Protein AF-A0AAE4AWK4-F1 (afdb_monomer_lite)

Secondary structure (DSSP, 8-state):
-HHHHHHHHHHHHHHHHHHHHHHHHHHHHHHHTT--HHHHHHHHHHHHHHHHHHHHHHHHHHHTT---HHHHHHHHHHHHHHHHHHHHHS-SSHHHHHHHTHHHHHHHHHHHHHHH--------------------------PPPP-------PPP-PPPP-----------

Foldseek 3Di:
DVVVVVVVVVLCVLQVVLLVLLLVLQLVLCVVVPDDSVVSNVRSCVLPVLLLVLLLVLVVCVVVVHDSVVSVVSNVVSLVSSLVSQQVPFDPDPVRSVVSSVSSVSNNVSSNVVSVPDDPPPPDPDDPPPPDDDDDDPDPPPDDDDDDDDDDDDPDDDDDDDDDDDDDDDDD

InterPro domains:
  IPR021235 Protein of unknown function DUF2637 [PF10935] (6-121)

pLDDT: mean 80.57, std 21.76, range [37.69, 98.5]

Structure (mmCIF, N/CA/C/O backbone):
data_AF-A0AAE4AWK4-F1
#
_entry.id   AF-A0AAE4AWK4-F1
#
loop_
_atom_site.group_PDB
_atom_site.id
_atom_site.type_symbol
_atom_site.label_atom_id
_atom_site.label_alt_id
_atom_site.label_comp_id
_atom_site.label_asym_id
_atom_site.label_entity_id
_atom_site.label_seq_id
_atom_site.pdbx_PDB_ins_code
_atom_site.Cartn_x
_atom_site.Cartn_y
_atom_site.Cartn_z
_atom_site.occupancy
_atom_site.B_iso_or_equiv
_atom_site.auth_seq_id
_atom_site.auth_comp_id
_atom_site.auth_asym_id
_atom_site.auth_atom_id
_atom_site.pdbx_PDB_model_num
ATOM 1 N N . MET A 1 1 ? -26.047 16.283 -0.199 1.00 81.12 1 MET A N 1
ATOM 2 C CA . MET A 1 1 ? -26.068 15.006 -0.954 1.00 81.12 1 MET A CA 1
ATOM 3 C C . MET A 1 1 ? -25.174 15.042 -2.192 1.00 81.12 1 MET A C 1
ATOM 5 O O . MET A 1 1 ? -24.309 14.183 -2.288 1.00 81.12 1 MET A O 1
ATOM 9 N N . ILE A 1 2 ? -25.318 16.026 -3.095 1.00 93.62 2 ILE A N 1
ATOM 10 C CA . ILE A 1 2 ? -24.499 16.138 -4.325 1.00 93.62 2 ILE A CA 1
ATOM 11 C C . ILE A 1 2 ? -22.996 16.207 -4.017 1.00 93.62 2 ILE A C 1
ATOM 13 O O . ILE A 1 2 ? -22.216 15.467 -4.603 1.00 93.62 2 ILE A O 1
ATOM 17 N N . GLU A 1 3 ? -22.592 17.026 -3.045 1.00 93.19 3 GLU A N 1
ATOM 18 C CA . GLU A 1 3 ? -21.185 17.153 -2.646 1.00 93.19 3 GLU A CA 1
ATOM 19 C C . GLU A 1 3 ? -20.591 15.832 -2.125 1.00 93.19 3 GLU A C 1
ATOM 21 O O . GLU A 1 3 ? -19.479 15.462 -2.489 1.00 93.19 3 GLU A O 1
ATOM 26 N N . SER A 1 4 ? -21.340 15.080 -1.315 1.00 89.69 4 SER A N 1
ATOM 27 C CA . SER A 1 4 ? -20.908 13.775 -0.795 1.00 89.69 4 SER A CA 1
ATOM 28 C C . SER A 1 4 ? -20.761 12.738 -1.909 1.00 89.69 4 SER A C 1
ATOM 30 O O . SER A 1 4 ? -19.787 11.988 -1.919 1.00 89.69 4 SER A O 1
ATOM 32 N N . ALA A 1 5 ? -21.697 12.720 -2.863 1.00 90.38 5 ALA A N 1
ATOM 33 C CA . ALA A 1 5 ? -21.621 11.854 -4.034 1.00 90.38 5 ALA A CA 1
ATOM 34 C C . ALA A 1 5 ? -20.422 12.221 -4.919 1.00 90.38 5 ALA A C 1
ATOM 36 O O . ALA A 1 5 ? -19.657 11.342 -5.300 1.00 90.38 5 ALA A O 1
ATOM 37 N N . ALA A 1 6 ? -20.201 13.514 -5.175 1.00 94.12 6 ALA A N 1
ATOM 38 C CA . ALA A 1 6 ? -19.051 13.994 -5.935 1.00 94.12 6 ALA A CA 1
ATOM 39 C C . ALA A 1 6 ? -17.723 13.610 -5.263 1.00 94.12 6 ALA A C 1
ATOM 41 O O . ALA A 1 6 ? -16.837 13.075 -5.923 1.00 94.12 6 ALA A O 1
ATOM 42 N N . ARG A 1 7 ? -17.601 13.799 -3.940 1.00 92.06 7 ARG A N 1
ATOM 43 C CA . ARG A 1 7 ? -16.425 13.356 -3.170 1.00 92.06 7 ARG A CA 1
ATOM 44 C C . ARG A 1 7 ? -16.201 11.852 -3.313 1.00 92.06 7 ARG A C 1
ATOM 46 O O . ARG A 1 7 ? -15.081 11.440 -3.589 1.00 92.06 7 ARG A O 1
ATOM 53 N N . LEU A 1 8 ? -17.246 11.038 -3.161 1.00 91.25 8 LEU A N 1
ATOM 54 C CA . LEU A 1 8 ? -17.133 9.586 -3.303 1.00 91.25 8 LEU A CA 1
ATOM 55 C C . LEU A 1 8 ? -16.686 9.188 -4.715 1.00 91.25 8 LEU A C 1
ATOM 57 O O . LEU A 1 8 ? -15.788 8.366 -4.850 1.00 91.25 8 LEU A O 1
ATOM 61 N N . LEU A 1 9 ? -17.261 9.799 -5.753 1.00 94.62 9 LEU A N 1
ATOM 62 C CA . LEU A 1 9 ? -16.878 9.548 -7.144 1.00 94.62 9 LEU A CA 1
ATOM 63 C C . LEU A 1 9 ? -15.416 9.912 -7.411 1.00 94.62 9 LEU A C 1
ATOM 65 O O . LEU A 1 9 ? -14.704 9.128 -8.029 1.00 94.62 9 LEU A O 1
ATOM 69 N N . ILE A 1 10 ? -14.948 11.057 -6.906 1.00 94.00 10 ILE A N 1
ATOM 70 C CA . ILE A 1 10 ? -13.544 11.472 -7.030 1.00 94.00 10 ILE A CA 1
ATOM 71 C C . ILE A 1 10 ? -12.623 10.457 -6.343 1.00 94.00 10 ILE A C 1
ATOM 73 O O . ILE A 1 10 ? -11.630 10.031 -6.929 1.00 94.00 10 ILE A O 1
ATOM 77 N N . LEU A 1 11 ? -12.961 10.034 -5.122 1.00 92.44 11 LEU A N 1
ATOM 78 C CA . LEU A 1 11 ? -12.173 9.052 -4.377 1.00 92.44 11 LEU A CA 1
ATOM 79 C C . LEU A 1 11 ? -12.149 7.685 -5.076 1.00 92.44 11 LEU A C 1
ATOM 81 O O . LEU A 1 11 ? -11.095 7.060 -5.137 1.00 92.44 11 LEU A O 1
ATOM 85 N N . LEU A 1 12 ? -13.274 7.242 -5.641 1.00 93.00 12 LEU A N 1
ATOM 86 C CA . LEU A 1 12 ? -13.346 6.007 -6.424 1.00 93.00 12 LEU A CA 1
ATOM 87 C C . LEU A 1 12 ? -12.534 6.101 -7.719 1.00 93.00 12 LEU A C 1
ATOM 89 O O . LEU A 1 12 ? -11.841 5.148 -8.057 1.00 93.00 12 LEU A O 1
ATOM 93 N N . ALA A 1 13 ? -12.574 7.237 -8.418 1.00 95.38 13 ALA A N 1
ATOM 94 C CA . ALA A 1 13 ? -11.812 7.440 -9.647 1.00 95.38 13 ALA A CA 1
ATOM 95 C C . ALA A 1 13 ? -10.299 7.451 -9.381 1.00 95.38 13 ALA A C 1
ATOM 97 O O . ALA A 1 13 ? -9.557 6.691 -10.001 1.00 95.38 13 ALA A O 1
ATOM 98 N N . ILE A 1 14 ? -9.844 8.260 -8.416 1.00 93.12 14 ILE A N 1
ATOM 99 C CA . ILE A 1 14 ? -8.430 8.313 -8.014 1.00 93.12 14 ILE A CA 1
ATOM 100 C C . ILE A 1 14 ? -7.981 6.939 -7.514 1.00 93.12 14 ILE A C 1
ATOM 102 O O . ILE A 1 14 ? -6.926 6.455 -7.908 1.00 93.12 14 ILE A O 1
ATOM 106 N N . GLY A 1 15 ? -8.795 6.293 -6.680 1.00 91.50 15 GLY A N 1
ATOM 107 C CA . GLY A 1 15 ? -8.484 4.991 -6.102 1.00 91.50 15 GLY A CA 1
ATOM 108 C C . GLY A 1 15 ? -8.420 3.859 -7.093 1.00 91.50 15 GLY A C 1
ATOM 109 O O . GLY A 1 15 ? -7.508 3.046 -7.011 1.00 91.50 15 GLY A O 1
ATOM 110 N N . GLY A 1 16 ? -9.365 3.818 -8.029 1.00 94.25 16 GLY A N 1
ATOM 111 C CA . GLY A 1 16 ? -9.383 2.823 -9.090 1.00 94.25 16 GLY A CA 1
ATOM 112 C C . GLY A 1 16 ? -8.136 2.926 -9.958 1.00 94.25 16 GLY A C 1
ATOM 113 O O . GLY A 1 16 ? -7.470 1.921 -10.175 1.00 94.25 16 GLY A O 1
ATOM 114 N N . MET A 1 17 ? -7.769 4.139 -10.385 1.00 96.06 17 MET A N 1
ATOM 115 C CA . MET A 1 17 ? -6.590 4.351 -11.232 1.00 96.06 17 MET A CA 1
ATOM 116 C C . MET A 1 17 ? -5.278 4.108 -10.480 1.00 96.06 17 MET A C 1
ATOM 118 O O . MET A 1 17 ? -4.414 3.383 -10.967 1.00 96.06 17 MET A O 1
ATOM 122 N N . ALA A 1 18 ? -5.132 4.681 -9.282 1.00 93.88 18 ALA A N 1
ATOM 123 C CA . ALA A 1 18 ? -3.931 4.513 -8.469 1.00 93.88 18 ALA A CA 1
ATOM 124 C C . ALA A 1 18 ? -3.750 3.056 -8.016 1.00 93.88 18 ALA A C 1
ATOM 126 O O . ALA A 1 18 ? -2.639 2.535 -8.050 1.00 93.88 18 ALA A O 1
ATOM 127 N N . GLY A 1 19 ? -4.848 2.387 -7.648 1.00 91.50 19 GLY A N 1
ATOM 128 C CA . GLY A 1 19 ? -4.865 0.965 -7.328 1.00 91.50 19 GLY A CA 1
ATOM 129 C C . GLY A 1 19 ? -4.498 0.107 -8.536 1.00 91.50 19 GLY A C 1
ATOM 130 O O . GLY A 1 19 ? -3.596 -0.712 -8.436 1.00 91.50 19 GLY A O 1
ATOM 131 N N . ALA A 1 20 ? -5.112 0.322 -9.703 1.00 95.56 20 ALA A N 1
ATOM 132 C CA . ALA A 1 20 ? -4.767 -0.433 -10.910 1.00 95.56 20 ALA A CA 1
ATOM 133 C C . ALA A 1 20 ? -3.271 -0.324 -11.251 1.00 95.56 20 ALA A C 1
ATOM 135 O O . ALA A 1 20 ? -2.633 -1.343 -11.509 1.00 95.56 20 ALA A O 1
ATOM 136 N N . ALA A 1 21 ? -2.697 0.880 -11.175 1.00 94.50 21 ALA A N 1
ATOM 137 C CA . ALA A 1 21 ? -1.266 1.089 -11.385 1.00 94.50 21 ALA A CA 1
ATOM 138 C C . ALA A 1 21 ? -0.406 0.366 -10.333 1.00 94.50 21 ALA A C 1
ATOM 140 O O . ALA A 1 21 ? 0.522 -0.347 -10.698 1.00 94.50 21 ALA A O 1
ATOM 141 N N . ALA A 1 22 ? -0.731 0.489 -9.039 1.00 92.44 22 ALA A N 1
ATOM 142 C CA . ALA A 1 22 ? 0.027 -0.168 -7.971 1.00 92.44 22 ALA A CA 1
ATOM 143 C C . ALA A 1 22 ? 0.054 -1.697 -8.130 1.00 92.44 22 ALA A C 1
ATOM 145 O O . ALA A 1 22 ? 1.121 -2.304 -8.085 1.00 92.44 22 ALA A O 1
ATOM 146 N N . PHE A 1 23 ? -1.101 -2.311 -8.398 1.00 95.44 23 PHE A N 1
ATOM 147 C CA . PHE A 1 23 ? -1.191 -3.758 -8.597 1.00 95.44 23 PHE A CA 1
ATOM 148 C C . PHE A 1 23 ? -0.446 -4.206 -9.861 1.00 95.44 23 PHE A C 1
ATOM 150 O O . PHE A 1 23 ? 0.238 -5.226 -9.823 1.00 95.44 23 PHE A O 1
ATOM 157 N N . THR A 1 24 ? -0.552 -3.441 -10.952 1.00 96.44 24 THR A N 1
ATOM 158 C CA . THR A 1 24 ? 0.108 -3.772 -12.226 1.00 96.44 24 THR A CA 1
ATOM 159 C C . THR A 1 24 ? 1.626 -3.709 -12.093 1.00 96.44 24 THR A C 1
ATOM 161 O O . THR A 1 24 ? 2.285 -4.655 -12.491 1.00 96.44 24 THR A O 1
ATOM 164 N N . HIS A 1 25 ? 2.188 -2.694 -11.431 1.00 95.44 25 HIS A N 1
ATOM 165 C CA . HIS A 1 25 ? 3.639 -2.625 -11.224 1.00 95.44 25 HIS A CA 1
ATOM 166 C C . HIS A 1 25 ? 4.164 -3.735 -10.296 1.00 95.44 25 HIS A C 1
ATOM 168 O O . HIS A 1 25 ? 5.235 -4.297 -10.490 1.00 95.44 25 HIS A O 1
ATOM 174 N N . VAL A 1 26 ? 3.420 -4.129 -9.258 1.00 96.19 26 VAL A N 1
ATOM 175 C CA . VAL A 1 26 ? 3.865 -5.276 -8.442 1.00 96.19 26 VAL A CA 1
ATOM 176 C C . VAL A 1 26 ? 3.826 -6.574 -9.258 1.00 96.19 26 VAL A C 1
ATOM 178 O O . VAL A 1 26 ? 4.725 -7.413 -9.126 1.00 96.19 26 VAL A O 1
ATOM 181 N N . HIS A 1 27 ? 2.806 -6.739 -10.102 1.00 97.75 27 HIS A N 1
ATOM 182 C CA . HIS A 1 27 ? 2.693 -7.861 -11.029 1.00 97.75 27 HIS A CA 1
ATOM 183 C C . HIS A 1 27 ? 3.855 -7.882 -12.031 1.00 97.75 27 HIS A C 1
ATOM 185 O O . HIS A 1 27 ? 4.582 -8.875 -12.099 1.00 97.75 27 HIS A O 1
ATOM 191 N N . ASP A 1 28 ? 4.055 -6.788 -12.759 1.00 97.12 28 ASP A N 1
ATOM 192 C CA . ASP A 1 28 ? 5.030 -6.671 -13.839 1.00 97.12 28 ASP A CA 1
ATOM 193 C C . ASP A 1 28 ? 6.450 -6.822 -13.297 1.00 97.12 28 ASP A C 1
ATOM 195 O O . ASP A 1 28 ? 7.220 -7.623 -13.830 1.00 97.12 28 ASP A O 1
ATOM 199 N N . LEU A 1 29 ? 6.768 -6.194 -12.158 1.00 96.56 29 LEU A N 1
ATOM 200 C CA . LEU A 1 29 ? 8.032 -6.423 -11.466 1.00 96.56 29 LEU A CA 1
ATOM 201 C C . LEU A 1 29 ? 8.226 -7.901 -11.100 1.00 96.56 29 LEU A C 1
ATOM 203 O O . LEU A 1 29 ? 9.313 -8.451 -11.286 1.00 96.56 29 LEU A O 1
ATOM 207 N N . THR A 1 30 ? 7.194 -8.559 -10.575 1.00 96.88 30 THR A N 1
ATOM 208 C CA . THR A 1 30 ? 7.270 -9.970 -10.174 1.00 96.88 30 THR A CA 1
ATOM 209 C C . THR A 1 30 ? 7.545 -10.877 -11.378 1.00 96.88 30 THR A C 1
ATOM 211 O O . THR A 1 30 ? 8.428 -11.738 -11.316 1.00 96.88 30 THR A O 1
ATOM 214 N N . VAL A 1 31 ? 6.835 -10.663 -12.487 1.00 97.62 31 VAL A N 1
ATOM 215 C CA . VAL A 1 31 ? 7.005 -11.424 -13.733 1.00 97.62 31 VAL A CA 1
ATOM 216 C C . VAL A 1 31 ? 8.364 -11.137 -14.375 1.00 97.62 31 VAL A C 1
ATOM 218 O O . VAL A 1 31 ? 9.054 -12.068 -14.794 1.00 97.62 31 VAL A O 1
ATOM 221 N N . ALA A 1 32 ? 8.815 -9.879 -14.363 1.00 96.69 32 ALA A N 1
ATOM 222 C CA . ALA A 1 32 ? 10.140 -9.481 -14.840 1.00 96.69 32 ALA A CA 1
ATOM 223 C C . ALA A 1 32 ? 11.283 -10.183 -14.083 1.00 96.69 32 ALA A C 1
ATOM 225 O O . ALA A 1 32 ? 12.370 -10.364 -14.631 1.00 96.69 32 ALA A O 1
ATOM 226 N N . HIS A 1 33 ? 11.031 -10.642 -12.852 1.00 96.00 33 HIS A N 1
ATOM 227 C CA . HIS A 1 33 ? 11.975 -11.403 -12.030 1.00 96.00 33 HIS A CA 1
ATOM 228 C C . HIS A 1 33 ? 11.763 -12.928 -12.096 1.00 96.00 33 HIS A C 1
ATOM 230 O O . HIS A 1 33 ? 12.208 -13.668 -11.216 1.00 96.00 33 HIS A O 1
ATOM 236 N N . GLY A 1 34 ? 11.118 -13.419 -13.158 1.00 95.62 34 GLY A N 1
ATOM 237 C CA . GLY A 1 34 ? 11.071 -14.842 -13.502 1.00 95.62 34 GLY A CA 1
ATOM 238 C C . GLY A 1 34 ? 9.954 -15.635 -12.828 1.00 95.62 34 GLY A C 1
ATOM 239 O O . GLY A 1 34 ? 9.968 -16.866 -12.880 1.00 95.62 34 GLY A O 1
ATOM 240 N N . GLN A 1 35 ? 8.989 -14.966 -12.196 1.00 97.69 35 GLN A N 1
ATOM 241 C CA . GLN A 1 35 ? 7.799 -15.634 -11.679 1.00 97.69 35 GLN A CA 1
ATOM 242 C C . GLN A 1 35 ? 6.734 -15.818 -12.776 1.00 97.69 35 GLN A C 1
ATOM 244 O O . GLN A 1 35 ? 6.626 -14.989 -13.679 1.00 97.69 35 GLN A O 1
ATOM 249 N N . PRO A 1 36 ? 5.909 -16.877 -12.700 1.00 97.50 36 PRO A N 1
ATOM 250 C CA . PRO A 1 36 ? 4.737 -17.029 -13.559 1.00 97.50 36 PRO A CA 1
ATOM 251 C C . PRO A 1 36 ? 3.739 -15.867 -13.417 1.00 97.50 36 PRO A C 1
ATOM 253 O O . PRO A 1 36 ? 3.564 -15.334 -12.326 1.00 97.50 36 PRO A O 1
ATOM 256 N N . ASP A 1 37 ? 2.999 -15.562 -14.485 1.00 97.62 37 ASP A N 1
ATOM 257 C CA . ASP A 1 37 ? 1.982 -14.490 -14.536 1.00 97.62 37 ASP A CA 1
ATOM 258 C C . ASP A 1 37 ? 0.972 -14.547 -13.371 1.00 97.62 37 ASP A C 1
ATOM 260 O O . ASP A 1 37 ? 0.770 -13.583 -12.632 1.00 97.62 37 ASP A O 1
ATOM 264 N N . TRP A 1 38 ? 0.428 -15.735 -13.090 1.00 98.12 38 TRP A N 1
ATOM 265 C CA . TRP A 1 38 ? -0.512 -15.914 -11.980 1.00 98.12 38 TRP A CA 1
ATOM 266 C C . TRP A 1 38 ? 0.121 -15.658 -10.598 1.00 98.12 38 TRP A C 1
ATOM 268 O O . TRP A 1 38 ? -0.573 -15.210 -9.683 1.00 98.12 38 TRP A O 1
ATOM 278 N N . ILE A 1 39 ? 1.428 -15.917 -10.439 1.00 97.81 39 ILE A N 1
ATOM 279 C CA . ILE A 1 39 ? 2.177 -15.579 -9.219 1.00 97.81 39 ILE A CA 1
ATOM 280 C C . ILE A 1 39 ? 2.372 -14.065 -9.126 1.00 97.81 39 ILE A C 1
ATOM 282 O O . ILE A 1 39 ? 2.273 -13.520 -8.029 1.00 97.81 39 ILE A O 1
ATOM 286 N N . GLY A 1 40 ? 2.585 -13.380 -10.254 1.00 97.88 40 GLY A N 1
ATOM 287 C CA . GLY A 1 40 ? 2.591 -11.918 -10.326 1.00 97.88 40 GLY A CA 1
ATOM 288 C C . GLY A 1 40 ? 1.335 -11.318 -9.703 1.00 97.88 40 GLY A C 1
ATOM 289 O O . GLY A 1 40 ? 1.418 -10.504 -8.781 1.00 97.88 40 GLY A O 1
ATOM 290 N N . TRP A 1 41 ? 0.166 -11.805 -10.122 1.00 97.94 41 TRP A N 1
ATOM 291 C CA . TRP A 1 41 ? -1.110 -11.335 -9.584 1.00 97.94 41 TRP A CA 1
ATOM 292 C C . TRP A 1 41 ? -1.294 -11.719 -8.116 1.00 97.94 41 TRP A C 1
ATOM 294 O O . TRP A 1 41 ? -1.757 -10.900 -7.321 1.00 97.94 41 TRP A O 1
ATOM 304 N N . ALA A 1 42 ? -0.898 -12.934 -7.727 1.00 98.12 42 ALA A N 1
ATOM 305 C CA . ALA A 1 42 ? -0.969 -13.371 -6.336 1.00 98.12 42 ALA A CA 1
ATOM 306 C C . ALA A 1 42 ? -0.112 -12.490 -5.409 1.00 98.12 42 ALA A C 1
ATOM 308 O O . ALA A 1 42 ? -0.582 -12.086 -4.344 1.00 98.12 42 ALA A O 1
ATOM 309 N N . ASN A 1 43 ? 1.110 -12.143 -5.824 1.00 97.75 43 ASN A N 1
ATOM 310 C CA . ASN A 1 43 ? 2.004 -11.267 -5.068 1.00 97.75 43 ASN A CA 1
ATOM 311 C C . ASN A 1 43 ? 1.467 -9.836 -4.988 1.00 97.75 43 ASN A C 1
ATOM 313 O O . ASN A 1 43 ? 1.470 -9.259 -3.900 1.00 97.75 43 ASN A O 1
ATOM 317 N N . ALA A 1 44 ? 0.951 -9.293 -6.096 1.00 97.25 44 ALA A N 1
ATOM 318 C CA . ALA A 1 44 ? 0.306 -7.981 -6.115 1.00 97.25 44 ALA A CA 1
ATOM 319 C C . ALA A 1 44 ? -0.852 -7.913 -5.112 1.00 97.25 44 ALA A C 1
ATOM 321 O O . ALA A 1 44 ? -0.883 -7.044 -4.242 1.00 97.25 44 ALA A O 1
ATOM 322 N N . VAL A 1 45 ? -1.757 -8.895 -5.153 1.00 97.62 45 VAL A N 1
ATOM 323 C CA . VAL A 1 45 ? -2.878 -8.992 -4.211 1.00 97.62 45 VAL A CA 1
ATOM 324 C C . VAL A 1 45 ? -2.387 -9.130 -2.769 1.00 97.62 45 VAL A C 1
ATOM 326 O O . VAL A 1 45 ? -2.893 -8.438 -1.885 1.00 97.62 45 VAL A O 1
ATOM 329 N N . ALA A 1 46 ? -1.404 -9.996 -2.515 1.00 97.94 46 ALA A N 1
ATOM 330 C CA . ALA A 1 46 ? -0.880 -10.221 -1.173 1.00 97.94 46 ALA A CA 1
ATOM 331 C C . ALA A 1 46 ? -0.264 -8.948 -0.578 1.00 97.94 46 ALA A C 1
ATOM 333 O O . ALA A 1 46 ? -0.549 -8.624 0.572 1.00 97.94 46 ALA A O 1
ATOM 334 N N . ILE A 1 47 ? 0.544 -8.215 -1.345 1.00 96.56 47 ILE A N 1
ATOM 335 C CA . ILE A 1 47 ? 1.224 -7.004 -0.871 1.00 96.56 47 ILE A CA 1
ATOM 336 C C . ILE A 1 47 ? 0.220 -5.871 -0.631 1.00 96.56 47 ILE A C 1
ATOM 338 O O . ILE A 1 47 ? 0.176 -5.300 0.464 1.00 96.56 47 ILE A O 1
ATOM 342 N N . GLU A 1 48 ? -0.625 -5.583 -1.621 1.00 96.31 48 GLU A N 1
ATOM 343 C CA . GLU A 1 48 ? -1.526 -4.429 -1.591 1.00 96.31 48 GLU A CA 1
ATOM 344 C C . GLU A 1 48 ? -2.675 -4.614 -0.589 1.00 96.31 48 GLU A C 1
ATOM 346 O O . GLU A 1 48 ? -2.973 -3.720 0.214 1.00 96.31 48 GLU A O 1
ATOM 351 N N . LEU A 1 49 ? -3.300 -5.801 -0.549 1.00 96.94 49 LEU A N 1
ATOM 352 C CA . LEU A 1 49 ? -4.371 -6.065 0.417 1.00 96.94 49 LEU A CA 1
ATOM 353 C C . LEU A 1 49 ? -3.843 -6.192 1.846 1.00 96.94 49 LEU A C 1
ATOM 355 O O . LEU A 1 49 ? -4.548 -5.808 2.783 1.00 96.94 49 LEU A O 1
ATOM 359 N N . MET A 1 50 ? -2.611 -6.675 2.041 1.00 98.12 50 MET A N 1
ATOM 360 C CA . MET A 1 50 ? -2.008 -6.718 3.371 1.00 98.12 50 MET A CA 1
ATOM 361 C C . MET A 1 50 ? -1.782 -5.308 3.924 1.00 98.12 50 MET A C 1
ATOM 363 O O . MET A 1 50 ? -2.079 -5.069 5.094 1.00 98.12 50 MET A O 1
ATOM 367 N N . ALA A 1 51 ? -1.354 -4.343 3.104 1.00 96.31 51 ALA A N 1
ATOM 368 C CA . ALA A 1 51 ? -1.250 -2.947 3.534 1.00 96.31 51 ALA A CA 1
ATOM 369 C C . ALA A 1 51 ? -2.610 -2.392 4.009 1.00 96.31 51 ALA A C 1
ATOM 371 O O . ALA A 1 51 ? -2.712 -1.809 5.094 1.00 96.31 51 ALA A O 1
ATOM 372 N N . ILE A 1 52 ? -3.688 -2.638 3.257 1.00 95.88 52 ILE A N 1
ATOM 373 C CA . ILE A 1 52 ? -5.043 -2.218 3.651 1.00 95.88 52 ILE A CA 1
ATOM 374 C C . ILE A 1 52 ? -5.472 -2.902 4.957 1.00 95.88 52 ILE A C 1
ATOM 376 O O . ILE A 1 52 ? -5.932 -2.235 5.890 1.00 95.88 52 ILE A O 1
ATOM 380 N N . TYR A 1 53 ? -5.296 -4.222 5.049 1.00 97.69 53 TYR A N 1
ATOM 381 C CA . TYR A 1 53 ? -5.634 -5.010 6.233 1.00 97.69 53 TYR A CA 1
ATOM 382 C C . TYR A 1 53 ? -4.895 -4.516 7.481 1.00 97.69 53 TYR A C 1
ATOM 384 O O . TYR A 1 53 ? -5.514 -4.303 8.524 1.00 97.69 53 TYR A O 1
ATOM 392 N N . LEU A 1 54 ? -3.589 -4.268 7.385 1.00 97.81 54 LEU A N 1
ATOM 393 C CA . LEU A 1 54 ? -2.788 -3.767 8.501 1.00 97.81 54 LEU A CA 1
ATOM 394 C C . LEU A 1 54 ? -3.244 -2.367 8.932 1.00 97.81 54 LEU A C 1
ATOM 396 O O . LEU A 1 54 ? -3.303 -2.088 10.130 1.00 97.81 54 LEU A O 1
ATOM 400 N N . GLY A 1 55 ? -3.652 -1.508 7.993 1.00 96.19 55 GLY A N 1
ATOM 401 C CA . GLY A 1 55 ? -4.301 -0.234 8.306 1.00 96.19 55 GLY A CA 1
ATOM 402 C C . GLY A 1 55 ? -5.598 -0.410 9.109 1.00 96.19 55 GLY A C 1
ATOM 403 O O . GLY A 1 55 ? -5.818 0.284 10.111 1.00 96.19 55 GLY A O 1
ATOM 404 N N . LEU A 1 56 ? -6.443 -1.370 8.716 1.00 96.50 56 LEU A N 1
ATOM 405 C CA . LEU A 1 56 ? -7.678 -1.709 9.432 1.00 96.50 56 LEU A CA 1
ATOM 406 C C . LEU A 1 56 ? -7.384 -2.274 10.828 1.00 96.50 56 LEU A C 1
ATOM 408 O O . LEU A 1 56 ? -8.033 -1.876 11.798 1.00 96.50 56 LEU A O 1
ATOM 412 N N . GLU A 1 57 ? -6.376 -3.133 10.954 1.00 97.38 57 GLU A N 1
ATOM 413 C CA . GLU A 1 57 ? -5.956 -3.724 12.225 1.00 97.38 57 GLU A CA 1
ATOM 414 C C . GLU A 1 57 ? -5.377 -2.666 13.177 1.00 97.38 57 GLU A C 1
ATOM 416 O O . GLU A 1 57 ? -5.713 -2.648 14.363 1.00 97.38 57 GLU A O 1
ATOM 421 N N . ILE A 1 58 ? -4.583 -1.709 12.680 1.00 96.75 58 ILE A N 1
ATOM 422 C CA . ILE A 1 58 ? -4.130 -0.553 13.474 1.00 96.75 58 ILE A CA 1
ATOM 423 C C . ILE A 1 58 ? -5.336 0.221 14.000 1.00 96.75 58 ILE A C 1
ATOM 425 O O . ILE A 1 58 ? -5.395 0.544 15.190 1.00 96.75 58 ILE A O 1
ATOM 429 N N . ARG A 1 59 ? -6.324 0.500 13.145 1.00 94.56 59 ARG A N 1
ATOM 430 C CA . ARG A 1 59 ? -7.547 1.196 13.557 1.00 94.56 59 ARG A CA 1
ATOM 431 C C . ARG A 1 59 ? -8.301 0.412 14.634 1.00 94.56 59 ARG A C 1
ATOM 433 O O . ARG A 1 59 ? -8.702 0.999 15.640 1.00 94.56 59 ARG A O 1
ATOM 440 N N . ALA A 1 60 ? -8.463 -0.898 14.459 1.00 95.19 60 ALA A N 1
ATOM 441 C CA . ALA A 1 60 ? -9.119 -1.771 15.427 1.00 95.19 60 ALA A CA 1
ATOM 442 C C . ALA A 1 60 ? -8.379 -1.802 16.775 1.00 95.19 60 ALA A C 1
ATOM 444 O O . ALA A 1 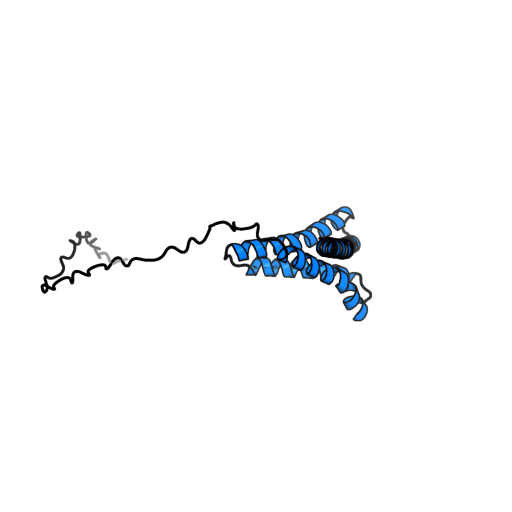60 ? -9.003 -1.681 17.829 1.00 95.19 60 ALA A O 1
ATOM 445 N N . ARG A 1 61 ? -7.045 -1.895 16.761 1.00 96.81 61 ARG A N 1
ATOM 446 C CA . ARG A 1 61 ? -6.209 -1.855 17.970 1.00 96.81 61 ARG A CA 1
ATOM 447 C C . ARG A 1 61 ? -6.293 -0.527 18.705 1.00 96.81 61 ARG A C 1
ATOM 449 O O . ARG A 1 61 ? -6.445 -0.550 19.921 1.00 96.81 61 ARG A O 1
ATOM 456 N N . ARG A 1 62 ? -6.265 0.605 17.990 1.00 95.19 62 ARG A N 1
ATOM 457 C CA . ARG A 1 62 ? -6.418 1.941 18.598 1.00 95.19 62 ARG A CA 1
ATOM 458 C C . ARG A 1 62 ? -7.762 2.084 19.309 1.00 95.19 62 ARG A C 1
ATOM 460 O O . ARG A 1 62 ? -7.784 2.575 20.429 1.00 95.19 62 ARG A O 1
ATOM 467 N N . ARG A 1 63 ? -8.856 1.594 18.711 1.00 95.12 63 ARG A N 1
ATOM 468 C CA . ARG A 1 63 ? -10.182 1.585 19.361 1.00 95.12 63 ARG A CA 1
ATOM 469 C C . ARG A 1 63 ? -10.233 0.710 20.615 1.00 95.12 63 ARG A C 1
ATOM 471 O O . ARG A 1 63 ? -10.956 1.034 21.543 1.00 95.12 63 ARG A O 1
ATOM 478 N N . ALA A 1 64 ? -9.463 -0.374 20.643 1.00 96.81 64 ALA A N 1
ATOM 479 C CA . ALA A 1 64 ? -9.390 -1.299 21.772 1.00 96.81 64 ALA A CA 1
ATOM 480 C C . ALA A 1 64 ? -8.291 -0.951 22.800 1.00 96.81 64 ALA A C 1
ATOM 482 O O . ALA A 1 64 ? -7.986 -1.779 23.653 1.00 96.81 64 ALA A O 1
ATOM 483 N N . GLY A 1 65 ? -7.620 0.205 22.688 1.00 96.81 65 GLY A N 1
ATOM 484 C CA . GLY A 1 65 ? -6.509 0.576 23.579 1.00 96.81 65 GLY A CA 1
ATOM 485 C C . GLY A 1 65 ? -5.275 -0.340 23.491 1.00 96.81 65 GLY A C 1
ATOM 486 O O . GLY A 1 65 ? -4.447 -0.357 24.399 1.00 96.81 65 GLY A O 1
ATOM 487 N N . ARG A 1 66 ? -5.129 -1.124 22.413 1.00 97.31 66 ARG A N 1
ATOM 488 C CA . ARG A 1 66 ? -4.029 -2.088 22.221 1.00 97.31 66 ARG A CA 1
ATOM 489 C C . ARG A 1 66 ? -2.831 -1.453 21.506 1.00 97.31 66 ARG A C 1
ATOM 491 O O . ARG A 1 66 ? -2.978 -0.561 20.671 1.00 97.31 66 ARG A O 1
ATOM 498 N N . LYS A 1 67 ? -1.626 -1.972 21.775 1.00 96.94 67 LYS A N 1
ATOM 499 C CA . LYS A 1 67 ? -0.374 -1.529 21.130 1.00 96.94 67 LYS A CA 1
ATOM 500 C C . LYS A 1 67 ? -0.380 -1.805 19.619 1.00 96.94 67 LYS A C 1
ATOM 502 O O . LYS A 1 67 ? -0.686 -2.918 19.186 1.00 96.94 67 LYS A O 1
ATOM 507 N N . VAL A 1 68 ? 0.045 -0.816 18.829 1.00 97.75 68 VAL A N 1
ATOM 508 C CA . VAL A 1 68 ? 0.078 -0.888 17.352 1.00 97.75 68 VAL A CA 1
ATOM 509 C C . VAL A 1 68 ? 1.470 -1.099 16.754 1.00 97.75 68 VAL A C 1
ATOM 511 O O . VAL A 1 68 ? 1.554 -1.387 15.569 1.00 97.75 68 VAL A O 1
ATOM 514 N N . GLY A 1 69 ? 2.542 -0.989 17.550 1.00 97.12 69 GLY A N 1
ATOM 515 C CA . GLY A 1 69 ? 3.928 -0.876 17.065 1.00 97.12 69 GLY A CA 1
ATOM 516 C C . GLY A 1 69 ? 4.310 -1.879 15.973 1.00 97.12 69 GLY A C 1
ATOM 517 O O . GLY A 1 69 ? 4.609 -1.473 14.858 1.00 97.12 69 GLY A O 1
ATOM 518 N N . PHE A 1 70 ? 4.219 -3.181 16.254 1.00 97.56 70 PHE A N 1
ATOM 519 C CA . PHE A 1 70 ? 4.568 -4.214 15.270 1.00 97.56 70 PHE A CA 1
ATOM 520 C C . PHE A 1 70 ? 3.695 -4.172 14.002 1.00 97.56 70 PHE A C 1
ATOM 522 O O . PHE A 1 70 ? 4.208 -4.302 12.898 1.00 97.56 70 PHE A O 1
ATOM 529 N N . VAL A 1 71 ? 2.388 -3.919 14.135 1.00 97.81 71 VAL A N 1
ATOM 530 C CA . VAL A 1 71 ? 1.476 -3.814 12.978 1.00 97.81 71 VAL A CA 1
ATOM 531 C C . VAL A 1 71 ? 1.802 -2.587 12.131 1.00 97.81 71 VAL A C 1
ATOM 533 O O . VAL A 1 71 ? 1.745 -2.655 10.909 1.00 97.81 71 VAL A O 1
ATOM 536 N N . ALA A 1 72 ? 2.186 -1.478 12.766 1.00 97.69 72 ALA A N 1
ATOM 537 C CA . ALA A 1 72 ? 2.633 -0.279 12.068 1.00 97.69 72 ALA A CA 1
ATOM 538 C C . ALA A 1 72 ? 3.935 -0.522 11.293 1.00 97.69 72 ALA A C 1
ATOM 540 O O . ALA A 1 72 ? 4.044 -0.077 10.156 1.00 97.69 72 ALA A O 1
ATOM 541 N N . VAL A 1 73 ? 4.884 -1.270 11.865 1.00 98.50 73 VAL A N 1
ATOM 542 C CA . VAL A 1 73 ? 6.113 -1.669 11.157 1.00 98.50 73 VAL A CA 1
ATOM 543 C C . VAL A 1 73 ? 5.787 -2.526 9.936 1.00 98.50 73 VAL A C 1
ATOM 545 O O . VAL A 1 73 ? 6.293 -2.242 8.855 1.00 98.50 73 VAL A O 1
ATOM 548 N N . LEU A 1 74 ? 4.903 -3.521 10.076 1.00 98.38 74 LEU A N 1
ATOM 549 C CA . LEU A 1 74 ? 4.462 -4.328 8.937 1.00 98.38 74 LEU A CA 1
ATOM 550 C C . LEU A 1 74 ? 3.795 -3.464 7.860 1.00 98.38 74 LEU A C 1
ATOM 552 O O . LEU A 1 74 ? 4.121 -3.609 6.688 1.00 98.38 74 LEU A O 1
ATOM 556 N N . LEU A 1 75 ? 2.911 -2.537 8.247 1.00 97.81 75 LEU A N 1
ATOM 557 C CA . LEU A 1 75 ? 2.243 -1.640 7.301 1.00 97.81 75 LEU A CA 1
ATOM 558 C C . LEU A 1 75 ? 3.261 -0.822 6.504 1.00 97.81 75 LEU A C 1
ATOM 560 O O . LEU A 1 75 ? 3.148 -0.726 5.287 1.00 97.81 75 LEU A O 1
ATOM 564 N N . ILE A 1 76 ? 4.258 -0.253 7.186 1.00 97.88 76 ILE A N 1
ATOM 565 C CA . ILE A 1 76 ? 5.335 0.499 6.536 1.00 97.88 76 ILE A CA 1
ATOM 566 C C . ILE A 1 76 ? 6.114 -0.413 5.582 1.00 97.88 76 ILE A C 1
ATOM 568 O O . ILE A 1 76 ? 6.377 -0.009 4.457 1.00 97.88 76 ILE A O 1
ATOM 572 N N . GLY A 1 77 ? 6.428 -1.647 5.985 1.00 98.38 77 GLY A N 1
ATOM 573 C CA . GLY A 1 77 ? 7.111 -2.619 5.128 1.00 98.38 77 GLY A CA 1
ATOM 574 C C . GLY A 1 77 ? 6.350 -2.918 3.833 1.00 98.38 77 GLY A C 1
ATOM 575 O O . GLY A 1 77 ? 6.921 -2.807 2.752 1.00 98.38 77 GLY A O 1
ATOM 576 N N . PHE A 1 78 ? 5.053 -3.224 3.922 1.00 97.75 78 PHE A N 1
ATOM 577 C CA . PHE A 1 78 ? 4.220 -3.480 2.739 1.00 97.75 78 PHE A CA 1
ATOM 578 C C . PHE A 1 78 ? 4.024 -2.231 1.870 1.00 97.75 78 PHE A C 1
ATOM 580 O O . PHE A 1 78 ? 4.084 -2.324 0.647 1.00 97.75 78 PHE A O 1
ATOM 587 N N . ALA A 1 79 ? 3.873 -1.052 2.481 1.00 96.50 79 ALA A N 1
ATOM 588 C CA . ALA A 1 79 ? 3.804 0.213 1.749 1.00 96.50 79 ALA A CA 1
ATOM 589 C C . ALA A 1 79 ? 5.108 0.522 0.992 1.00 96.50 79 ALA A C 1
ATOM 591 O O . ALA A 1 79 ? 5.063 1.023 -0.129 1.00 96.50 79 ALA A O 1
ATOM 592 N N . LEU A 1 80 ? 6.267 0.204 1.579 1.00 97.62 80 LEU A N 1
ATOM 593 C CA . LEU A 1 80 ? 7.564 0.357 0.920 1.00 97.62 80 LEU A CA 1
ATOM 594 C C . LEU A 1 80 ? 7.765 -0.661 -0.206 1.00 97.62 80 LEU A C 1
ATOM 596 O O . LEU A 1 80 ? 8.332 -0.294 -1.226 1.00 97.62 80 LEU A O 1
ATOM 600 N N . LEU A 1 81 ? 7.283 -1.900 -0.057 1.00 96.38 81 LEU A N 1
ATOM 601 C CA . LEU A 1 81 ? 7.289 -2.892 -1.141 1.00 96.38 81 LEU A CA 1
ATOM 602 C C . LEU A 1 81 ? 6.452 -2.423 -2.339 1.00 96.38 81 LEU A C 1
ATOM 604 O O . LEU A 1 81 ? 6.934 -2.476 -3.466 1.00 96.38 81 LEU A O 1
ATOM 608 N N . SER A 1 82 ? 5.242 -1.916 -2.082 1.00 94.62 82 SER A N 1
ATOM 609 C CA . SER A 1 82 ? 4.375 -1.318 -3.109 1.00 94.62 82 SER A CA 1
ATOM 610 C C . SER A 1 82 ? 5.085 -0.171 -3.836 1.00 94.62 82 SER A C 1
ATOM 612 O O . SER A 1 82 ? 5.190 -0.167 -5.059 1.00 94.62 82 SER A O 1
ATOM 614 N N . LEU A 1 83 ? 5.666 0.764 -3.077 1.00 96.12 83 LEU A N 1
ATOM 615 C CA . LEU A 1 83 ? 6.393 1.902 -3.637 1.00 96.12 83 LEU A CA 1
ATOM 616 C C . LEU A 1 83 ? 7.628 1.473 -4.446 1.00 96.12 83 LEU A C 1
ATOM 618 O O . LEU A 1 83 ? 7.906 2.037 -5.504 1.00 96.12 83 LEU A O 1
ATOM 622 N N . ALA A 1 84 ? 8.369 0.478 -3.956 1.00 96.00 84 ALA A N 1
ATOM 623 C CA . ALA A 1 84 ? 9.559 -0.034 -4.621 1.00 96.00 84 ALA A CA 1
ATOM 624 C C . ALA A 1 84 ? 9.237 -0.639 -5.991 1.00 96.00 84 ALA A C 1
ATOM 626 O O . ALA A 1 84 ? 10.041 -0.472 -6.903 1.00 96.00 84 ALA A O 1
ATOM 627 N N . ALA A 1 85 ? 8.071 -1.274 -6.157 1.00 94.50 85 ALA A N 1
ATOM 628 C CA . ALA A 1 85 ? 7.648 -1.802 -7.452 1.00 94.50 85 ALA A CA 1
ATOM 629 C C . ALA A 1 85 ? 7.563 -0.706 -8.519 1.00 94.50 85 ALA A C 1
ATOM 631 O O . ALA A 1 85 ? 8.130 -0.839 -9.599 1.00 94.50 85 ALA A O 1
ATOM 632 N N . GLN A 1 86 ? 6.962 0.430 -8.167 1.00 95.31 86 GLN A N 1
ATOM 633 C CA . GLN A 1 86 ? 6.820 1.559 -9.090 1.00 95.31 86 GLN A CA 1
ATOM 634 C C . GLN A 1 86 ? 8.177 2.174 -9.436 1.00 95.31 86 GLN A C 1
ATOM 636 O O . GLN A 1 86 ? 8.465 2.461 -10.593 1.00 95.31 86 GLN A O 1
ATOM 641 N N . VAL A 1 87 ? 9.041 2.343 -8.432 1.00 95.94 87 VAL A N 1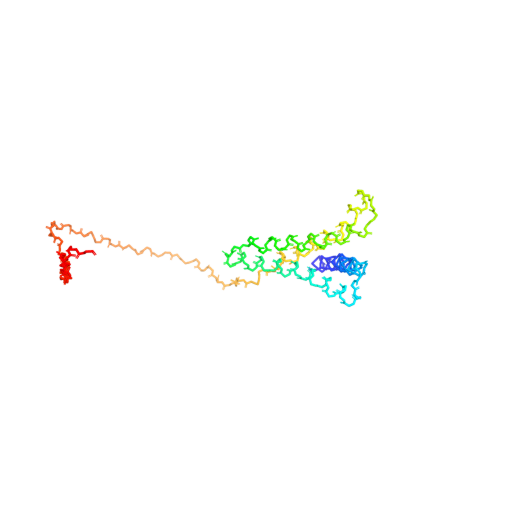
ATOM 642 C CA . VAL A 1 87 ? 10.394 2.888 -8.620 1.00 95.94 87 VAL A CA 1
ATOM 643 C C . VAL A 1 87 ? 11.274 1.956 -9.460 1.00 95.94 87 VAL A C 1
ATOM 645 O O . VAL A 1 87 ? 12.092 2.443 -10.236 1.00 95.94 87 VAL A O 1
ATOM 648 N N . ALA A 1 88 ? 11.117 0.639 -9.318 1.00 95.31 88 ALA A N 1
ATOM 649 C CA . ALA A 1 88 ? 11.912 -0.355 -10.035 1.00 95.31 88 ALA A CA 1
ATOM 650 C C . ALA A 1 88 ? 11.599 -0.416 -11.539 1.00 95.31 88 ALA A C 1
ATOM 652 O O . ALA A 1 88 ? 12.491 -0.724 -12.325 1.00 95.31 88 ALA A O 1
ATOM 653 N N . GLU A 1 89 ? 10.366 -0.109 -11.941 1.00 92.19 89 GLU A N 1
ATOM 654 C CA . GLU A 1 89 ? 9.963 -0.056 -13.355 1.00 92.19 89 GLU A CA 1
ATOM 655 C C . GLU A 1 89 ? 10.205 1.302 -14.019 1.00 92.19 89 GLU A C 1
ATOM 657 O O . GLU A 1 89 ? 10.117 1.434 -15.241 1.00 92.19 89 GLU A O 1
ATOM 662 N N . ALA A 1 90 ? 10.509 2.324 -13.226 1.00 94.81 90 ALA A N 1
ATOM 663 C CA . ALA A 1 90 ? 10.743 3.664 -13.727 1.00 94.81 90 ALA A CA 1
ATOM 664 C C . ALA A 1 90 ? 12.092 3.795 -14.447 1.00 94.81 90 ALA A C 1
ATOM 666 O O . ALA A 1 90 ? 13.060 3.083 -14.170 1.00 94.81 90 ALA A O 1
ATOM 667 N N . GLU A 1 91 ? 12.196 4.806 -15.312 1.00 91.44 91 GLU A N 1
ATOM 668 C CA . GLU A 1 91 ? 13.488 5.237 -15.844 1.00 91.44 91 GLU A CA 1
ATOM 669 C C . GLU A 1 91 ? 14.460 5.575 -14.704 1.00 91.44 91 GLU A C 1
ATOM 671 O O . GLU A 1 91 ? 14.077 6.196 -13.707 1.00 91.44 91 GLU A O 1
ATOM 676 N N . LEU A 1 92 ? 15.737 5.212 -14.873 1.00 93.69 92 LEU A N 1
ATOM 677 C CA . LEU A 1 92 ? 16.777 5.376 -13.855 1.00 93.69 92 LEU A CA 1
ATOM 678 C C . LEU A 1 92 ? 17.234 6.842 -13.732 1.00 93.69 92 LEU A C 1
ATOM 680 O O . LEU A 1 92 ? 18.359 7.212 -14.068 1.00 93.69 92 LEU A O 1
ATOM 684 N N . SER A 1 93 ? 16.329 7.693 -13.260 1.00 96.25 93 SER A N 1
ATOM 685 C CA . SER A 1 93 ? 16.539 9.111 -13.010 1.00 96.25 93 SER A CA 1
ATOM 686 C C . SER A 1 93 ? 15.773 9.555 -11.764 1.00 96.25 93 SER A C 1
ATOM 688 O O . SER A 1 93 ? 14.752 8.977 -11.395 1.00 96.25 93 SER A O 1
ATOM 690 N N . VAL A 1 94 ? 16.241 10.633 -11.128 1.00 96.44 94 VAL A N 1
ATOM 691 C CA . VAL A 1 94 ? 15.575 11.208 -9.945 1.00 96.44 94 VAL A CA 1
ATOM 692 C C . VAL A 1 94 ? 14.118 11.565 -10.253 1.00 96.44 94 VAL A C 1
ATOM 694 O O . VAL A 1 94 ? 13.229 11.291 -9.450 1.00 96.44 94 VAL A O 1
ATOM 697 N N . TRP A 1 95 ? 13.859 12.139 -11.431 1.00 97.19 95 TRP A N 1
ATOM 698 C CA . TRP A 1 95 ? 12.503 12.483 -11.853 1.00 97.19 95 TRP A CA 1
ATOM 699 C C . TRP A 1 95 ? 11.660 11.254 -12.191 1.00 97.19 95 TRP A C 1
ATOM 701 O O . TRP A 1 95 ? 10.483 11.241 -11.839 1.00 97.19 95 TRP A O 1
ATOM 711 N N . GLY A 1 96 ? 12.258 10.215 -12.782 1.00 95.25 96 GLY A N 1
ATOM 712 C CA . GLY A 1 96 ? 11.602 8.928 -13.013 1.00 95.25 96 GLY A CA 1
ATOM 713 C C . GLY A 1 96 ? 11.064 8.339 -11.712 1.00 95.25 96 GLY A C 1
ATOM 714 O O . GLY A 1 96 ? 9.879 8.038 -11.620 1.00 95.25 96 GLY A O 1
ATOM 715 N N . TRP A 1 97 ? 11.885 8.294 -10.662 1.00 96.25 97 TRP A N 1
ATOM 716 C CA . TRP A 1 97 ? 11.472 7.781 -9.352 1.00 96.25 97 TRP A CA 1
ATOM 717 C C . TRP A 1 97 ? 10.411 8.645 -8.665 1.00 96.25 97 TRP A C 1
ATOM 719 O O . TRP A 1 97 ? 9.471 8.110 -8.078 1.00 96.25 97 TRP A O 1
ATOM 729 N N . ILE A 1 98 ? 10.533 9.977 -8.735 1.00 97.19 98 ILE A N 1
ATOM 730 C CA . ILE A 1 98 ? 9.548 10.893 -8.137 1.00 97.19 98 ILE A CA 1
ATOM 731 C C . ILE A 1 98 ? 8.182 10.729 -8.804 1.00 97.19 98 ILE A C 1
ATOM 733 O O . ILE A 1 98 ? 7.172 10.619 -8.111 1.00 97.19 98 ILE A O 1
ATOM 737 N N . VAL A 1 99 ? 8.143 10.722 -10.138 1.00 96.19 99 VAL A N 1
ATOM 738 C CA . VAL A 1 99 ? 6.893 10.582 -10.895 1.00 96.19 99 VAL A CA 1
ATOM 739 C C . VAL A 1 99 ? 6.308 9.185 -10.705 1.00 96.19 99 VAL A C 1
ATOM 741 O O . VAL A 1 99 ? 5.105 9.057 -10.481 1.00 96.19 99 VAL A O 1
ATOM 744 N N . ALA A 1 100 ? 7.150 8.151 -10.706 1.00 95.56 100 ALA A N 1
ATOM 745 C CA . ALA A 1 100 ? 6.715 6.780 -10.491 1.00 95.56 100 ALA A CA 1
ATOM 746 C C . ALA A 1 100 ? 6.160 6.533 -9.089 1.00 95.56 100 ALA A C 1
ATOM 748 O O . ALA A 1 100 ? 5.315 5.673 -8.945 1.00 95.56 100 ALA A O 1
ATOM 749 N N . ALA A 1 101 ? 6.558 7.293 -8.066 1.00 95.38 101 ALA A N 1
ATOM 750 C CA . ALA A 1 101 ? 6.002 7.162 -6.716 1.00 95.38 101 ALA A CA 1
ATOM 751 C C . ALA A 1 101 ? 4.549 7.663 -6.580 1.00 95.38 101 ALA A C 1
ATOM 753 O O . ALA A 1 101 ? 3.869 7.359 -5.592 1.00 95.38 101 ALA A O 1
ATOM 754 N N . VAL A 1 102 ? 4.075 8.485 -7.524 1.00 95.00 102 VAL A N 1
ATOM 755 C CA . VAL A 1 102 ? 2.779 9.176 -7.427 1.00 95.00 102 VAL A CA 1
ATOM 756 C C . VAL A 1 102 ? 1.602 8.204 -7.253 1.00 95.00 102 VAL A C 1
ATOM 758 O O . VAL A 1 102 ? 0.790 8.455 -6.355 1.00 95.00 102 VAL A O 1
ATOM 761 N N . PRO A 1 103 ? 1.480 7.098 -8.015 1.00 91.31 103 PRO A N 1
ATOM 762 C CA . PRO A 1 103 ? 0.370 6.163 -7.858 1.00 91.31 103 PRO A CA 1
ATOM 763 C C . PRO A 1 103 ? 0.308 5.512 -6.466 1.00 91.31 103 PRO A C 1
ATOM 765 O O . PRO A 1 103 ? -0.750 5.552 -5.839 1.00 91.31 103 PRO A O 1
ATOM 768 N N . SER A 1 104 ? 1.417 4.988 -5.921 1.00 93.81 104 SER A N 1
ATOM 769 C CA . SER A 1 104 ? 1.453 4.381 -4.573 1.00 93.81 104 SER A CA 1
ATOM 770 C C . SER A 1 104 ? 1.070 5.405 -3.518 1.00 93.81 104 SER A C 1
ATOM 772 O O . SER A 1 104 ? 0.267 5.117 -2.632 1.00 93.81 1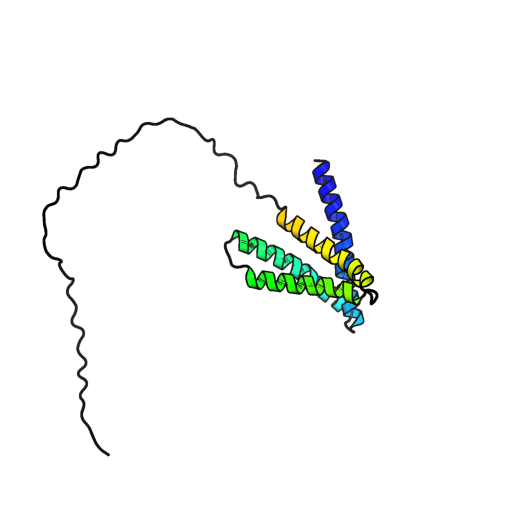04 SER A O 1
ATOM 774 N N . LEU A 1 105 ? 1.625 6.616 -3.599 1.00 94.38 105 LEU A N 1
ATOM 775 C CA . LEU A 1 105 ? 1.343 7.660 -2.618 1.00 94.38 105 LEU A CA 1
ATOM 776 C C . LEU A 1 105 ? -0.119 8.117 -2.677 1.00 94.38 105 LEU A C 1
ATOM 778 O O . LEU A 1 105 ? -0.743 8.285 -1.627 1.00 94.38 105 LEU A O 1
ATOM 782 N N . ALA A 1 106 ? -0.688 8.265 -3.876 1.00 94.31 106 ALA A N 1
ATOM 783 C CA . ALA A 1 106 ? -2.101 8.585 -4.054 1.00 94.31 106 ALA A CA 1
ATOM 784 C C . ALA A 1 106 ? -3.008 7.473 -3.504 1.00 94.31 106 ALA A C 1
ATOM 786 O O . ALA A 1 106 ? -3.966 7.759 -2.780 1.00 94.31 106 ALA A O 1
ATOM 787 N N . PHE A 1 107 ? -2.679 6.208 -3.781 1.00 93.25 107 PHE A N 1
ATOM 788 C CA . PHE A 1 107 ? -3.419 5.056 -3.274 1.00 93.25 107 PHE A CA 1
ATOM 789 C C . PHE A 1 107 ? -3.357 4.965 -1.745 1.00 93.25 107 PHE A C 1
ATOM 791 O O . PHE A 1 107 ? -4.396 4.889 -1.092 1.00 93.25 107 PHE A O 1
ATOM 798 N N . LEU A 1 108 ? -2.170 5.070 -1.141 1.00 94.00 108 LEU A N 1
ATOM 799 C CA . LEU A 1 108 ? -1.996 5.045 0.316 1.00 94.00 108 LEU A CA 1
ATOM 800 C C . LEU A 1 108 ? -2.710 6.213 1.005 1.00 94.00 108 LEU A C 1
ATOM 802 O O . LEU A 1 108 ? -3.339 6.029 2.053 1.00 94.00 108 LEU A O 1
ATOM 806 N N . ALA A 1 109 ? -2.644 7.414 0.422 1.00 94.06 109 ALA A N 1
ATOM 807 C CA . ALA A 1 109 ? -3.376 8.572 0.920 1.00 94.06 109 ALA A CA 1
ATOM 808 C C . ALA A 1 109 ? -4.888 8.321 0.885 1.00 94.06 109 ALA A C 1
ATOM 810 O O . ALA A 1 109 ? -5.570 8.570 1.881 1.00 94.06 109 ALA A O 1
ATOM 811 N N . LEU A 1 110 ? -5.407 7.766 -0.213 1.00 92.38 110 LEU A N 1
ATOM 812 C CA . LEU A 1 110 ? -6.811 7.397 -0.323 1.00 92.38 110 LEU A CA 1
ATOM 813 C C . LEU A 1 110 ? -7.209 6.323 0.692 1.00 92.38 110 LEU A C 1
ATOM 815 O O . LEU A 1 110 ? -8.201 6.503 1.393 1.00 92.38 110 LEU A O 1
ATOM 819 N N . VAL A 1 111 ? -6.452 5.227 0.791 1.00 90.88 111 VAL A N 1
ATOM 820 C CA . VAL A 1 111 ? -6.685 4.149 1.762 1.00 90.88 111 VAL A CA 1
ATOM 821 C C . VAL A 1 111 ? -6.772 4.759 3.158 1.00 90.88 111 VAL A C 1
ATOM 823 O O . VAL A 1 111 ? -7.762 4.558 3.858 1.00 90.88 111 VAL A O 1
ATOM 826 N N . LYS A 1 112 ? -5.820 5.619 3.539 1.00 91.88 112 LYS A N 1
ATOM 827 C CA . LYS A 1 112 ? -5.880 6.357 4.806 1.00 91.88 112 LYS A CA 1
ATOM 828 C C . LYS A 1 112 ? -7.169 7.173 4.940 1.00 91.88 112 LYS A C 1
ATOM 830 O O . LYS A 1 112 ? -7.818 7.055 5.978 1.00 91.88 112 LYS A O 1
ATOM 835 N N . VAL A 1 113 ? -7.540 7.975 3.935 1.00 92.12 113 VAL A N 1
ATOM 836 C CA . VAL A 1 113 ? -8.768 8.792 3.961 1.00 92.12 113 VAL A CA 1
ATOM 837 C C . VAL A 1 113 ? -10.001 7.914 4.158 1.00 92.12 113 VAL A C 1
ATOM 839 O O . VAL A 1 113 ? -10.822 8.205 5.029 1.00 92.12 113 VAL A O 1
ATOM 842 N N . VAL A 1 114 ? -10.129 6.820 3.411 1.00 87.50 114 VAL A N 1
ATOM 843 C CA . VAL A 1 114 ? -11.251 5.877 3.513 1.00 87.50 114 VAL A CA 1
ATOM 844 C C . VAL A 1 114 ? -11.295 5.242 4.904 1.00 87.50 114 VAL A C 1
ATOM 846 O O . VAL A 1 114 ? -12.344 5.223 5.551 1.00 87.50 114 VAL A O 1
ATOM 849 N N . LEU A 1 115 ? -10.148 4.794 5.421 1.00 87.56 115 LEU A N 1
ATOM 850 C CA . LEU A 1 115 ? -10.057 4.191 6.749 1.00 87.56 115 LEU A CA 1
ATOM 851 C C . LEU A 1 115 ? -10.328 5.195 7.877 1.00 87.56 115 LEU A C 1
ATOM 853 O O . LEU A 1 115 ? -10.828 4.786 8.928 1.00 87.56 115 LEU A O 1
ATOM 857 N N . SER A 1 116 ? -10.028 6.483 7.692 1.00 85.50 116 SER A N 1
ATOM 858 C CA . SER A 1 116 ? -10.320 7.533 8.676 1.00 85.50 116 SER A CA 1
ATOM 859 C C . SER A 1 116 ? -11.751 8.062 8.606 1.00 85.50 116 SER A C 1
ATOM 861 O O . SER A 1 116 ? -12.256 8.534 9.618 1.00 85.50 116 SER A O 1
ATOM 863 N N . SER A 1 117 ? -12.409 7.969 7.448 1.00 77.31 117 SER A N 1
ATOM 864 C CA . SER A 1 117 ? -13.710 8.611 7.202 1.00 77.31 117 SER A CA 1
ATOM 865 C C . SER A 1 117 ? -14.922 7.774 7.611 1.00 77.31 117 SER A C 1
ATOM 867 O O . SER A 1 117 ? -16.047 8.231 7.422 1.00 77.31 117 SER A O 1
ATOM 869 N N . ALA A 1 118 ? -14.752 6.553 8.141 1.00 60.97 118 ALA A N 1
ATOM 870 C CA . ALA A 1 118 ? -15.933 5.746 8.447 1.00 60.97 118 ALA A CA 1
ATOM 871 C C . ALA A 1 118 ? -16.751 6.403 9.577 1.00 60.97 118 ALA A C 1
ATOM 873 O O . ALA A 1 118 ? -16.161 6.685 10.630 1.00 60.97 118 ALA A O 1
ATOM 874 N N . PRO A 1 119 ? -18.070 6.605 9.383 1.00 52.84 119 PRO A N 1
ATOM 875 C CA . PRO A 1 119 ? -18.946 7.152 10.405 1.00 52.84 119 PRO A CA 1
ATOM 876 C C . PRO A 1 119 ? -18.794 6.335 11.683 1.00 52.84 119 PRO A C 1
ATOM 878 O O . PRO A 1 119 ? -18.782 5.100 11.639 1.00 52.84 119 PRO A O 1
ATOM 881 N N . ALA A 1 120 ? -18.688 7.005 12.828 1.00 46.94 120 ALA A N 1
ATOM 882 C CA . ALA A 1 120 ? -19.131 6.367 14.052 1.00 46.94 120 ALA A CA 1
ATOM 883 C C . ALA A 1 120 ? -20.597 5.998 13.797 1.00 46.94 120 ALA A C 1
ATOM 885 O O . ALA A 1 120 ? -21.422 6.892 13.614 1.00 46.94 120 ALA A O 1
ATOM 886 N N . LEU A 1 121 ? -20.905 4.701 13.672 1.00 42.06 121 LEU A N 1
ATOM 887 C CA . LEU A 1 121 ? -22.276 4.221 13.830 1.00 42.06 121 LEU A CA 1
ATOM 888 C C . LEU A 1 121 ? -22.818 4.946 15.052 1.00 42.06 121 LEU A C 1
ATOM 890 O O . LEU A 1 121 ? -22.189 4.864 16.107 1.00 42.06 121 LEU A O 1
ATOM 894 N N . ALA A 1 122 ? -23.871 5.736 14.847 1.00 43.25 122 ALA A N 1
ATOM 895 C CA . ALA A 1 122 ? -24.480 6.580 15.854 1.00 43.25 122 ALA A CA 1
ATOM 896 C C . ALA A 1 122 ? -24.596 5.798 17.168 1.00 43.25 122 ALA A C 1
ATOM 898 O O . ALA A 1 122 ? -25.455 4.932 17.317 1.00 43.25 122 ALA A O 1
ATOM 899 N N . ALA A 1 123 ? -23.686 6.071 18.104 1.00 44.50 123 ALA A N 1
ATOM 900 C CA . ALA A 1 123 ? -23.931 5.772 19.497 1.00 44.50 123 ALA A CA 1
ATOM 901 C C . ALA A 1 123 ? -25.082 6.703 19.871 1.00 44.50 123 ALA A C 1
ATOM 903 O O . ALA A 1 123 ? -24.963 7.915 19.697 1.00 44.50 123 ALA A O 1
ATOM 904 N N . GLY A 1 124 ? -26.222 6.096 20.199 1.00 42.03 124 GLY A N 1
ATOM 905 C CA . GLY A 1 124 ? -27.534 6.726 20.191 1.00 42.03 124 GLY A CA 1
ATOM 906 C C . GLY A 1 124 ? -27.552 8.123 20.798 1.00 42.03 124 GLY A C 1
ATOM 907 O O . 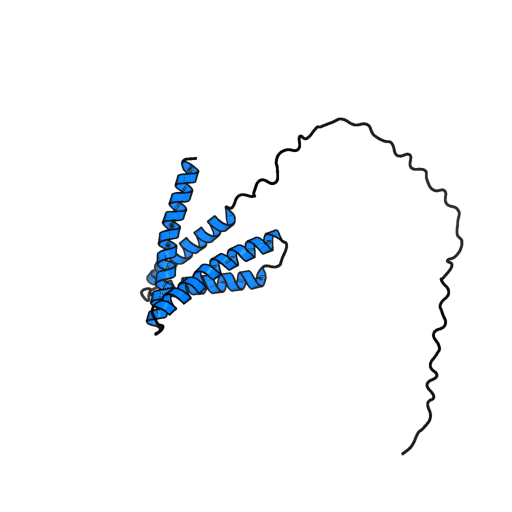GLY A 1 124 ? -27.279 8.310 21.979 1.00 42.03 124 GLY A O 1
ATOM 908 N N . SER A 1 125 ? -27.923 9.088 19.965 1.00 50.06 125 SER A N 1
ATOM 909 C CA . SER A 1 125 ? -28.569 10.307 20.422 1.00 50.06 125 SER A CA 1
ATOM 910 C C . SER A 1 125 ? -30.056 9.992 20.537 1.00 50.06 125 SER A C 1
ATOM 912 O O . SER A 1 125 ? -30.749 9.998 19.527 1.00 50.06 125 SER A O 1
ATOM 914 N N . ASP A 1 126 ? -30.480 9.605 21.737 1.00 46.22 126 ASP A N 1
ATOM 915 C CA . ASP A 1 126 ? -31.761 9.999 22.338 1.00 46.22 126 ASP A CA 1
ATOM 916 C C . ASP A 1 126 ? -31.820 9.456 23.772 1.00 46.22 126 ASP A C 1
ATOM 918 O O . ASP A 1 126 ? -32.382 8.404 24.068 1.00 46.22 126 ASP A O 1
ATOM 922 N N . ALA A 1 127 ? -31.205 10.201 24.686 1.00 45.31 127 ALA A N 1
ATOM 923 C CA . ALA A 1 127 ? -31.730 10.323 26.036 1.00 45.31 127 ALA A CA 1
ATOM 924 C C . ALA A 1 127 ? -32.106 11.802 26.196 1.00 45.31 127 ALA A C 1
ATOM 926 O O . ALA A 1 127 ? -31.223 12.650 26.044 1.00 45.31 127 ALA A O 1
ATOM 927 N N . PRO A 1 128 ? -33.382 12.148 26.443 1.00 47.78 128 PRO A N 1
ATOM 928 C CA . PRO A 1 128 ? -33.736 13.505 26.813 1.00 47.78 128 PRO A CA 1
ATOM 929 C C . PRO A 1 128 ? -33.062 13.817 28.149 1.00 47.78 128 PRO A C 1
ATOM 931 O O . PRO A 1 128 ? -33.329 13.155 29.153 1.00 47.78 128 PRO A O 1
ATOM 934 N N . ASP A 1 129 ? -32.184 14.815 28.141 1.00 45.56 129 ASP A N 1
ATOM 935 C CA . ASP A 1 129 ? -31.672 15.469 29.339 1.00 45.56 129 ASP A CA 1
ATOM 936 C C . ASP A 1 129 ? -32.840 16.221 29.992 1.00 45.56 129 ASP A C 1
ATOM 938 O O . ASP A 1 129 ? -33.129 17.380 29.686 1.00 45.56 129 ASP A O 1
ATOM 942 N N . VAL A 1 130 ? -33.608 15.508 30.818 1.00 50.25 130 VAL A N 1
ATOM 943 C CA . VAL A 1 130 ? -34.573 16.128 31.721 1.00 50.25 130 VAL A CA 1
ATOM 944 C C . VAL A 1 130 ? -33.761 16.733 32.855 1.00 50.25 130 VAL A C 1
ATOM 946 O O . VAL A 1 130 ? -33.453 16.081 33.850 1.00 50.25 130 VAL A O 1
ATOM 949 N N . ALA A 1 131 ? -33.416 18.004 32.675 1.00 51.94 131 ALA A N 1
ATOM 950 C CA . ALA A 1 131 ? -33.065 18.893 33.762 1.00 51.94 131 ALA A CA 1
ATOM 951 C C . ALA A 1 131 ? -34.255 18.966 34.732 1.00 51.94 131 ALA A C 1
ATOM 953 O O . ALA A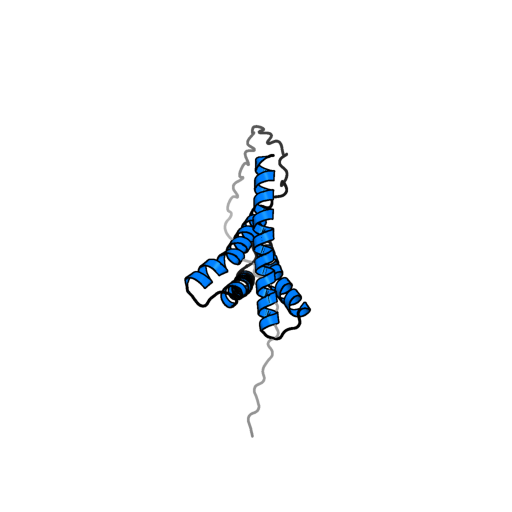 1 131 ? -35.189 19.738 34.511 1.00 51.94 131 ALA A O 1
ATOM 954 N N . ASP A 1 132 ? -34.223 18.159 35.792 1.00 43.72 132 ASP A N 1
ATOM 955 C CA . ASP A 1 132 ? -35.087 18.341 36.952 1.00 43.72 132 ASP A CA 1
ATOM 956 C C . ASP A 1 132 ? -34.273 18.833 38.149 1.00 43.72 132 ASP A C 1
ATOM 958 O O . ASP A 1 132 ? -33.135 18.428 38.399 1.00 43.72 132 ASP A O 1
ATOM 962 N N . LYS A 1 133 ? -34.865 19.808 38.825 1.00 44.44 133 LYS A N 1
ATOM 963 C CA . LYS A 1 133 ? -34.275 20.601 39.893 1.00 44.44 133 LYS A CA 1
ATOM 964 C C . LYS A 1 133 ? -34.297 19.812 41.208 1.00 44.44 133 LYS A C 1
ATOM 966 O O . LYS A 1 133 ? -35.177 19.003 41.462 1.00 44.44 133 LYS A O 1
ATOM 971 N N . THR A 1 134 ? -33.300 20.111 42.032 1.00 40.88 134 THR A N 1
ATOM 972 C CA . THR A 1 134 ? -32.958 19.613 43.376 1.00 40.88 134 THR A CA 1
ATOM 973 C C . THR A 1 134 ? -34.147 19.405 44.337 1.00 40.88 134 THR A C 1
ATOM 975 O O . THR A 1 134 ? -35.140 20.129 44.258 1.00 40.88 134 THR A O 1
ATOM 978 N N . PRO A 1 135 ? -34.008 18.513 45.340 1.00 43.72 135 PRO A N 1
ATOM 979 C CA . PRO A 1 135 ? -33.489 19.002 46.625 1.00 43.72 135 PRO A CA 1
ATOM 980 C C . PRO A 1 135 ? -32.370 18.150 47.241 1.00 43.72 135 PRO A C 1
ATOM 982 O O . PRO A 1 135 ? -32.378 16.921 47.185 1.00 43.72 135 PRO A O 1
ATOM 985 N N . ASP A 1 136 ? -31.433 18.867 47.863 1.00 40.34 136 ASP A N 1
ATOM 986 C CA . ASP A 1 136 ? -30.393 18.378 48.763 1.00 40.34 136 ASP A CA 1
ATOM 987 C C . ASP A 1 136 ? -30.947 17.378 49.786 1.00 40.34 136 ASP A C 1
ATOM 989 O O . ASP A 1 136 ? -31.819 17.704 50.593 1.00 40.34 136 ASP A O 1
ATOM 993 N N . VAL A 1 137 ? -30.389 16.167 49.793 1.00 44.94 137 VAL A N 1
ATOM 994 C CA . VAL A 1 137 ? -30.463 15.280 50.955 1.00 44.94 137 VAL A CA 1
ATOM 995 C C . VAL A 1 137 ? -29.243 15.587 51.810 1.00 44.94 137 VAL A C 1
ATOM 997 O O . VAL A 1 137 ? -28.132 15.137 51.531 1.00 44.94 137 VAL A O 1
ATOM 1000 N N . GLU A 1 138 ? -29.463 16.383 52.850 1.00 43.41 138 GLU A N 1
ATOM 1001 C CA . GLU A 1 138 ? -28.491 16.641 53.902 1.00 43.41 138 GLU A CA 1
ATOM 1002 C C . GLU A 1 138 ? -28.199 15.336 54.656 1.00 43.41 138 GLU A C 1
ATOM 1004 O O . GLU A 1 138 ? -28.963 14.880 55.508 1.00 43.41 138 GLU A O 1
ATOM 1009 N N . ILE A 1 139 ? -27.086 14.688 54.310 1.00 43.53 139 ILE A N 1
ATOM 1010 C CA . ILE A 1 139 ? -26.564 13.554 55.067 1.00 43.53 139 ILE A CA 1
ATOM 1011 C C . ILE A 1 139 ? -26.000 14.120 56.371 1.00 43.53 139 ILE A C 1
ATOM 1013 O O . ILE A 1 139 ? -24.893 14.657 56.406 1.00 43.53 139 ILE A O 1
ATOM 1017 N N . THR A 1 140 ? -26.760 13.997 57.459 1.00 40.09 140 THR A N 1
ATOM 1018 C CA . THR A 1 140 ? -26.253 14.241 58.811 1.00 40.09 140 THR A CA 1
ATOM 1019 C C . THR A 1 140 ? -25.094 13.278 59.083 1.00 40.09 140 THR A C 1
ATOM 1021 O O . THR A 1 140 ? -25.290 12.087 59.328 1.00 40.09 140 THR A O 1
ATOM 1024 N N . VAL A 1 141 ? -23.866 13.793 59.032 1.00 46.91 141 VAL A N 1
ATOM 1025 C CA . VAL A 1 141 ? -22.662 13.077 59.458 1.00 46.91 141 VAL A CA 1
ATOM 1026 C C . VAL A 1 141 ? -22.719 12.931 60.978 1.00 46.91 141 VAL A C 1
ATOM 1028 O O . VAL A 1 141 ? -22.373 13.848 61.722 1.00 46.91 141 VAL A O 1
ATOM 1031 N N . VAL A 1 142 ? -23.156 11.767 61.458 1.00 46.41 142 VAL A N 1
ATOM 1032 C CA . VAL A 1 142 ? -22.949 11.378 62.855 1.00 46.41 142 VAL A CA 1
ATOM 1033 C C . VAL A 1 142 ? -21.452 11.145 63.044 1.00 46.41 142 VAL A C 1
ATOM 1035 O O . VAL A 1 142 ? -20.877 10.191 62.525 1.00 46.41 142 VAL A O 1
ATOM 1038 N N . LYS A 1 143 ? -20.813 12.066 63.765 1.00 45.12 143 LYS A N 1
ATOM 1039 C CA . LYS A 1 143 ? -19.409 12.011 64.182 1.00 45.12 143 LYS A CA 1
ATOM 1040 C C . LYS A 1 143 ? -19.180 10.753 65.041 1.00 45.12 143 LYS A C 1
ATOM 1042 O O . LYS A 1 143 ? -19.812 10.649 66.092 1.00 45.12 143 LYS A O 1
ATOM 1047 N N . PRO A 1 144 ? -18.293 9.811 64.669 1.00 41.97 144 PRO A N 1
ATOM 1048 C CA . PRO A 1 144 ? -17.918 8.727 65.570 1.00 41.97 144 PRO A CA 1
ATOM 1049 C C . PRO A 1 144 ? -17.100 9.299 66.731 1.00 41.97 144 PRO A C 1
ATOM 1051 O O . PRO A 1 144 ? -16.052 9.915 66.525 1.00 41.97 144 PRO A O 1
ATOM 1054 N N . GLN A 1 145 ? -17.611 9.138 67.948 1.00 40.47 145 GLN A N 1
ATOM 1055 C CA . GLN A 1 145 ? -16.924 9.492 69.183 1.00 40.47 145 GLN A CA 1
ATOM 1056 C C . GLN A 1 145 ? -15.779 8.495 69.415 1.00 40.47 145 GLN A C 1
ATOM 1058 O O . GLN A 1 145 ? -15.996 7.286 69.418 1.00 40.47 145 GLN A O 1
ATOM 1063 N N . GLN A 1 146 ? -14.557 9.018 69.536 1.00 37.69 146 GLN A N 1
ATOM 1064 C CA . GLN A 1 146 ? -13.365 8.275 69.938 1.00 37.69 146 GLN A CA 1
ATOM 1065 C C . GLN A 1 146 ? -13.527 7.762 71.372 1.00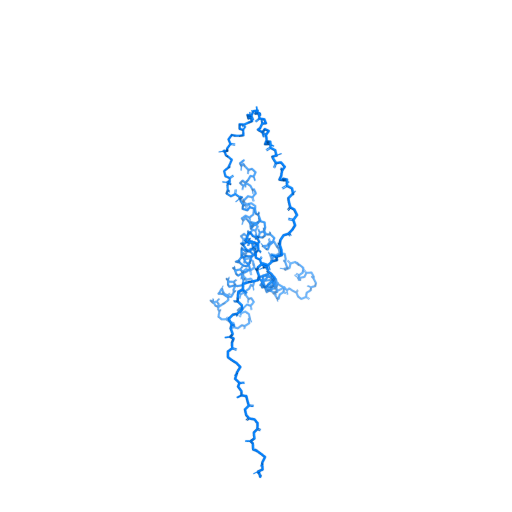 37.69 146 GLN A C 1
ATOM 1067 O O . GLN A 1 146 ? -13.657 8.577 72.280 1.00 37.69 146 GLN A O 1
ATOM 1072 N N . ASP A 1 147 ? -13.413 6.448 71.553 1.00 43.28 147 ASP A N 1
ATOM 1073 C CA . ASP A 1 147 ? -12.883 5.850 72.778 1.00 43.28 147 ASP A CA 1
ATOM 1074 C C . ASP A 1 147 ? -11.517 5.225 72.447 1.00 43.28 147 ASP A C 1
ATOM 1076 O O . ASP A 1 147 ? -11.316 4.605 71.399 1.00 43.28 147 ASP A O 1
ATOM 1080 N N . GLU A 1 148 ? -10.553 5.488 73.321 1.00 47.53 148 GLU A N 1
ATOM 1081 C CA . GLU A 1 148 ? -9.126 5.171 73.213 1.00 47.53 148 GLU A CA 1
ATOM 1082 C C . GLU A 1 148 ? -8.824 3.677 73.559 1.00 47.53 148 GLU A C 1
ATOM 1084 O O . GLU A 1 148 ? -9.737 2.895 73.819 1.00 47.53 148 GLU A O 1
ATOM 1089 N N . PRO A 1 149 ? -7.568 3.197 73.483 1.00 46.41 149 PRO A N 1
ATOM 1090 C CA . PRO A 1 149 ? -7.118 2.107 72.620 1.00 46.41 149 PRO A CA 1
ATOM 1091 C C . PRO A 1 149 ? -7.040 0.732 73.314 1.00 46.41 149 PRO A C 1
ATOM 1093 O O . PRO A 1 149 ? -6.484 0.597 74.402 1.00 46.41 149 PRO A O 1
ATOM 1096 N N . THR A 1 150 ? -7.466 -0.341 72.636 1.00 42.56 150 THR A N 1
ATOM 1097 C CA . THR A 1 150 ? -7.115 -1.721 73.026 1.00 42.56 150 THR A CA 1
ATOM 1098 C C . THR A 1 150 ? -6.276 -2.384 71.934 1.00 42.56 150 THR A C 1
ATOM 1100 O O . THR A 1 150 ? -6.617 -2.363 70.755 1.00 42.56 150 THR A O 1
ATOM 1103 N N . SER A 1 151 ? -5.136 -2.925 72.361 1.00 52.38 151 SER A N 1
ATOM 1104 C CA . SER A 1 151 ? -4.069 -3.540 71.562 1.00 52.38 151 SER A CA 1
ATOM 1105 C C . SER A 1 151 ? -4.524 -4.628 70.568 1.00 52.38 151 SER A C 1
ATOM 1107 O O . SER A 1 151 ? -5.552 -5.275 70.773 1.00 52.38 151 SER A O 1
ATOM 1109 N N . PRO A 1 152 ? -3.733 -4.881 69.504 1.00 52.28 152 PRO A N 1
ATOM 1110 C CA . PRO A 1 152 ? -4.129 -5.726 68.383 1.00 52.28 152 PRO A CA 1
ATOM 1111 C C . PRO A 1 152 ? -4.126 -7.213 68.758 1.00 52.28 152 PRO A C 1
ATOM 1113 O O . PRO A 1 152 ? -3.099 -7.769 69.153 1.00 52.28 152 PRO A O 1
ATOM 1116 N N . VAL A 1 153 ? -5.255 -7.893 68.552 1.00 55.47 153 VAL A N 1
ATOM 1117 C CA . VAL A 1 153 ? -5.302 -9.360 68.588 1.00 55.47 153 VAL A CA 1
ATOM 1118 C C . VAL A 1 153 ? -4.695 -9.888 67.289 1.00 55.47 153 VAL A C 1
ATOM 1120 O O . VAL A 1 153 ? -5.299 -9.846 66.218 1.00 55.47 153 VAL A O 1
ATOM 1123 N N . ARG A 1 154 ? -3.453 -10.365 67.389 1.00 54.75 154 ARG A N 1
ATOM 1124 C CA . ARG A 1 154 ? -2.743 -11.087 66.329 1.00 54.75 154 ARG A CA 1
ATOM 1125 C C . ARG A 1 154 ? -3.412 -12.460 66.129 1.00 54.75 154 ARG A C 1
ATOM 1127 O O . ARG A 1 154 ? -3.648 -13.145 67.124 1.00 54.75 154 ARG A O 1
ATOM 1134 N N . PRO A 1 155 ? -3.700 -12.902 64.891 1.00 69.81 155 PRO A N 1
ATOM 1135 C CA . PRO A 1 155 ? -4.219 -14.247 64.656 1.00 69.81 155 PRO A CA 1
ATOM 1136 C C . PRO A 1 155 ? -3.195 -15.302 65.117 1.00 69.81 155 PRO A C 1
ATOM 1138 O O . PRO A 1 155 ? -1.987 -15.068 64.986 1.00 69.81 155 PRO A O 1
ATOM 1141 N N . PRO A 1 156 ? -3.632 -16.455 65.657 1.00 64.31 156 PRO A N 1
ATOM 1142 C CA . PRO A 1 156 ? -2.716 -17.484 66.128 1.00 64.31 156 PRO A CA 1
ATOM 1143 C C . PRO A 1 156 ? -1.886 -18.025 64.958 1.00 64.31 156 PRO A C 1
ATOM 1145 O O . PRO A 1 156 ? -2.410 -18.607 64.007 1.00 64.31 156 PRO A O 1
ATOM 1148 N N . LEU A 1 157 ? -0.569 -17.829 65.041 1.00 57.69 157 LEU A N 1
ATOM 1149 C CA . LEU A 1 157 ? 0.404 -18.474 64.167 1.00 57.69 157 LEU A CA 1
ATOM 1150 C C . LEU A 1 157 ? 0.361 -19.980 64.450 1.00 57.69 157 LEU A C 1
ATOM 1152 O O . LEU A 1 157 ? 0.676 -20.420 65.555 1.00 57.69 157 LEU A O 1
ATOM 1156 N N . ARG A 1 158 ? -0.052 -20.777 63.459 1.00 56.97 158 ARG A N 1
ATOM 1157 C CA . ARG A 1 158 ? 0.075 -22.238 63.519 1.00 56.97 158 ARG A CA 1
ATOM 1158 C C . ARG A 1 158 ? 1.567 -22.598 63.581 1.00 56.97 158 ARG A C 1
ATOM 1160 O O . ARG A 1 158 ? 2.318 -22.098 62.742 1.00 56.97 158 ARG A O 1
ATOM 1167 N N . PRO A 1 159 ? 2.012 -23.459 64.511 1.00 63.75 159 PRO A N 1
ATOM 1168 C CA . PRO A 1 159 ? 3.381 -23.955 64.501 1.00 63.75 159 PRO A CA 1
ATOM 1169 C C . PRO A 1 159 ? 3.632 -24.762 63.222 1.00 63.75 159 PRO A C 1
ATOM 1171 O O . PRO A 1 159 ? 2.979 -25.777 62.982 1.00 63.75 159 PRO A O 1
ATOM 1174 N N . VAL A 1 160 ? 4.572 -24.305 62.396 1.00 67.00 160 VAL A N 1
ATOM 1175 C CA . VAL A 1 160 ? 5.183 -25.131 61.349 1.00 67.00 160 VAL A CA 1
ATOM 1176 C C . VAL A 1 160 ? 6.193 -26.049 62.046 1.00 67.00 160 VAL A C 1
ATOM 1178 O O . VAL A 1 160 ? 7.019 -25.539 62.808 1.00 67.00 160 VAL A O 1
ATOM 1181 N N . PRO A 1 161 ? 6.154 -27.377 61.841 1.00 63.78 161 PRO A N 1
ATOM 1182 C CA . PRO A 1 161 ? 7.157 -28.272 62.402 1.00 63.78 161 PRO A CA 1
ATOM 1183 C C . PRO A 1 161 ? 8.547 -27.900 61.878 1.00 63.78 161 PRO A C 1
ATOM 1185 O O . PRO A 1 161 ? 8.777 -27.863 60.669 1.00 63.78 161 PRO A O 1
ATOM 1188 N N . LEU A 1 162 ? 9.476 -27.628 62.794 1.00 56.16 162 LEU A N 1
ATOM 1189 C CA . LEU A 1 162 ? 10.893 -27.502 62.478 1.00 56.16 162 LEU A CA 1
ATOM 1190 C C . LEU A 1 162 ? 11.410 -28.882 62.058 1.00 56.16 162 LEU A C 1
ATOM 1192 O O . LEU A 1 162 ? 11.498 -29.794 62.880 1.00 56.16 162 LEU A O 1
ATOM 1196 N N . VAL A 1 163 ? 11.749 -29.032 60.778 1.00 63.94 163 VAL A N 1
ATOM 1197 C CA . VAL A 1 163 ? 12.550 -30.162 60.303 1.00 63.94 163 VAL A CA 1
ATOM 1198 C C . VAL A 1 163 ? 13.932 -30.022 60.936 1.00 63.94 163 VAL A C 1
ATOM 1200 O O . VAL A 1 163 ? 14.680 -29.096 60.624 1.00 63.94 163 VAL A O 1
ATOM 1203 N N . ARG A 1 164 ? 14.248 -30.919 61.873 1.00 54.09 164 ARG A N 1
ATOM 1204 C CA . ARG A 1 164 ? 15.589 -31.061 62.435 1.00 54.09 164 ARG A CA 1
ATOM 1205 C C . ARG A 1 164 ? 16.493 -31.620 61.340 1.00 54.09 164 ARG A C 1
ATOM 1207 O O . ARG A 1 164 ? 16.281 -32.731 60.868 1.00 54.09 164 ARG A O 1
ATOM 1214 N N . ILE A 1 165 ? 17.464 -30.816 60.924 1.00 56.53 165 ILE A N 1
ATOM 1215 C CA . ILE A 1 165 ? 18.562 -31.250 60.067 1.00 56.53 165 ILE A CA 1
ATOM 1216 C C . ILE A 1 165 ? 19.613 -31.842 61.004 1.00 56.53 165 ILE A C 1
ATOM 1218 O O . ILE A 1 165 ? 20.279 -31.098 61.723 1.00 56.53 165 ILE A O 1
ATOM 1222 N N . ASP A 1 166 ? 19.725 -33.168 61.029 1.00 56.66 166 ASP A N 1
ATOM 1223 C CA . ASP A 1 166 ? 20.818 -33.837 61.726 1.00 56.66 166 ASP A CA 1
ATOM 1224 C C . ASP A 1 166 ? 22.064 -33.790 60.836 1.00 56.66 166 ASP A C 1
ATOM 1226 O O . ASP A 1 166 ? 22.147 -34.417 59.780 1.00 56.66 166 ASP A O 1
ATOM 1230 N N . ALA A 1 167 ? 23.024 -32.974 61.264 1.00 55.78 167 ALA A N 1
ATOM 1231 C CA . ALA A 1 167 ? 24.368 -32.932 60.723 1.00 55.78 167 ALA A CA 1
ATOM 1232 C C . ALA A 1 167 ? 25.243 -33.928 61.492 1.00 55.78 167 ALA A C 1
ATOM 1234 O O . ALA A 1 167 ? 25.744 -33.612 62.568 1.00 55.78 167 ALA A O 1
ATOM 1235 N N . ALA A 1 168 ? 25.433 -35.114 60.922 1.00 45.66 168 ALA A N 1
ATOM 1236 C CA . ALA A 1 168 ? 26.597 -35.958 61.163 1.00 45.66 168 ALA A CA 1
ATOM 1237 C C . ALA A 1 168 ? 26.649 -37.035 60.072 1.00 45.66 168 ALA A C 1
ATOM 1239 O O . ALA A 1 168 ? 25.820 -37.933 60.068 1.00 45.66 168 ALA A O 1
ATOM 1240 N N . GLU A 1 169 ? 27.592 -36.933 59.134 1.00 47.97 169 GLU A N 1
ATOM 1241 C CA . GLU A 1 169 ? 28.773 -37.799 59.185 1.00 47.97 169 GLU A CA 1
ATOM 1242 C C . GLU A 1 169 ? 29.857 -37.278 58.231 1.00 47.97 169 GLU A C 1
ATOM 1244 O O . GLU A 1 169 ? 29.661 -37.093 57.031 1.00 47.97 169 GLU A O 1
ATOM 1249 N N . VAL A 1 170 ? 31.011 -36.988 58.823 1.00 48.78 170 VAL A N 1
ATOM 1250 C CA . VAL A 1 170 ? 32.283 -36.724 58.161 1.00 48.78 170 VAL A CA 1
ATOM 1251 C C . VAL A 1 170 ? 32.930 -38.072 57.842 1.00 48.78 170 VAL A C 1
ATOM 1253 O O . VAL A 1 170 ? 33.115 -38.873 58.752 1.00 48.78 170 VAL A O 1
ATOM 1256 N N . GLY A 1 171 ? 33.388 -38.255 56.600 1.00 51.41 171 GLY A N 1
ATOM 1257 C CA . GLY A 1 171 ? 34.573 -39.070 56.311 1.00 51.41 171 GLY A CA 1
ATOM 1258 C C . GLY A 1 171 ? 34.397 -40.223 55.323 1.00 51.41 171 GLY A C 1
ATOM 1259 O O . GLY A 1 171 ? 34.011 -41.320 55.714 1.00 51.41 171 GLY A O 1
ATOM 1260 N N . ARG A 1 172 ? 34.843 -40.026 54.078 1.00 45.69 172 ARG A N 1
ATOM 1261 C CA . ARG A 1 172 ? 36.098 -40.570 53.514 1.00 45.69 172 ARG A CA 1
ATOM 1262 C C . ARG A 1 172 ? 36.204 -40.258 52.027 1.00 45.69 172 ARG A C 1
ATOM 1264 O O . ARG A 1 172 ? 35.171 -40.351 51.335 1.00 45.69 172 ARG A O 1
#

Radius of gyration: 34.12 Å; chains: 1; bounding box: 71×61×89 Å

Sequence (172 aa):
MIESAARLLILLAIGGMAGAAAFTHVHDLTVAHGQPDWIGWANAVAIELMAIYLGLEIRARRRAGRKVGFVAVLLIGFALLSLAAQVAEAELSVWGWIVAAVPSLAFLALVKVVLSSAPALAAGSDAPDVADKTPDVEITVVKPQQDEPTSPVRPPLRPVPLVRIDAAEVGR

Organism: NCBI:txid137267